Protein AF-A0A379CC32-F1 (afdb_monomer)

Radius of gyration: 10.76 Å; Cα contacts (8 Å, |Δi|>4): 57; chains: 1; bounding box: 26×30×26 Å

Mean predicted aligned error: 4.62 Å

pLDDT: mean 87.38, std 11.13, range [45.72, 94.75]

Nearest PDB structures (foldseek):
  3ucs-assembly1_A  TM=7.443E-01  e=2.296E-01  Klebsiella pneumoniae 342
  6vbw-assembly1_J  TM=8.087E-01  e=1.460E+00  Vibrio cholerae
  8flb-assembly1_SM  TM=7.321E-01  e=1.363E+00  Homo sapiens
  8fkx-assembly1_SM  TM=7.655E-01  e=1.793E+00  Homo sapiens
  6vbw-assembly1_I  TM=8.129E-01  e=2.358E+00  Vibrio cholerae

Foldseek 3Di:
DDPQADKDAPVVLCVLLVDDPVRSVVCCVVVVFAFPDVVVGIGGPVSSVVSSVVD

Secondary structure (DSSP, 8-state):
------EEEHHHHHHHH---HHHHHHHHHHTSS--SEETTEEEEHHHHHHHHHT-

Organism: NCBI:txid146806

Structure (mmCIF, N/CA/C/O backbone):
data_AF-A0A379CC32-F1
#
_entry.id   AF-A0A379CC32-F1
#
loop_
_atom_site.group_PDB
_atom_site.id
_atom_site.type_symbol
_atom_site.label_atom_id
_atom_site.label_alt_id
_atom_site.label_comp_id
_atom_site.label_asym_id
_atom_site.label_entity_id
_atom_site.label_seq_id
_atom_site.pdbx_PDB_ins_code
_atom_site.Cartn_x
_atom_site.Cartn_y
_atom_site.Cartn_z
_atom_site.occupancy
_atom_site.B_iso_or_equiv
_atom_site.auth_seq_id
_atom_site.auth_comp_id
_atom_site.auth_asym_id
_atom_site.auth_atom_id
_atom_site.pdbx_PDB_model_num
ATOM 1 N N . MET A 1 1 ? -15.884 -21.847 5.168 1.00 45.72 1 MET A N 1
ATOM 2 C CA . MET A 1 1 ? -14.778 -21.058 5.749 1.00 45.72 1 MET A CA 1
ATOM 3 C C . MET A 1 1 ? -14.746 -19.724 5.020 1.00 45.72 1 MET A C 1
ATOM 5 O O . MET A 1 1 ? -14.596 -19.748 3.808 1.00 45.72 1 MET A O 1
ATOM 9 N N . LYS A 1 2 ? -14.973 -18.591 5.691 1.00 50.50 2 LYS A N 1
ATOM 10 C CA . LYS A 1 2 ? -14.807 -17.258 5.090 1.00 50.50 2 LYS A CA 1
ATOM 11 C C . LYS A 1 2 ? -13.980 -16.423 6.054 1.00 50.50 2 LYS A C 1
ATOM 13 O O . LYS A 1 2 ? -14.494 -15.997 7.078 1.00 50.50 2 LYS A O 1
ATOM 18 N N . ASN A 1 3 ? -12.695 -16.274 5.759 1.00 49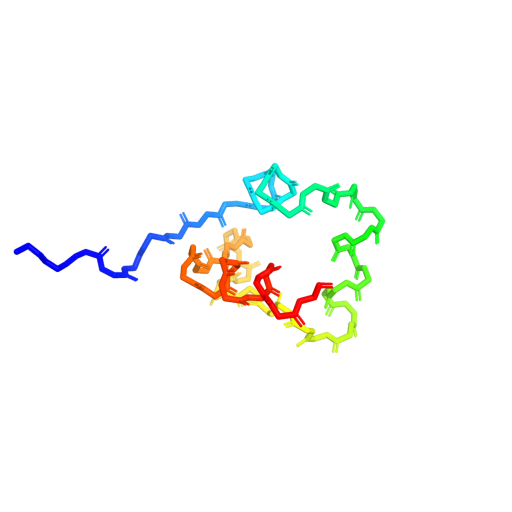.31 3 ASN A N 1
ATOM 19 C CA . ASN A 1 3 ? -11.798 -15.390 6.493 1.00 49.31 3 ASN A CA 1
ATOM 20 C C . ASN A 1 3 ? -11.234 -14.390 5.473 1.00 49.31 3 ASN A C 1
ATOM 22 O O . ASN A 1 3 ? -10.111 -14.529 5.007 1.00 49.31 3 ASN A O 1
ATOM 26 N N . GLU A 1 4 ? -12.067 -13.437 5.046 1.00 59.44 4 GLU A N 1
ATOM 27 C CA . GLU A 1 4 ? -11.743 -12.477 3.972 1.00 59.44 4 GLU A CA 1
ATOM 28 C C . GLU A 1 4 ? -11.027 -11.204 4.472 1.00 59.44 4 GLU A C 1
ATOM 30 O O . GLU A 1 4 ? -10.708 -10.325 3.683 1.00 59.44 4 GLU A O 1
ATOM 35 N N . ASN A 1 5 ? -10.697 -11.112 5.766 1.00 73.12 5 ASN A N 1
ATOM 36 C CA . ASN A 1 5 ? -10.025 -9.950 6.366 1.00 73.12 5 ASN A CA 1
ATOM 37 C C . ASN A 1 5 ? -8.572 -10.256 6.769 1.00 73.12 5 ASN A C 1
ATOM 39 O O . ASN A 1 5 ? -8.159 -9.973 7.893 1.00 73.12 5 ASN A O 1
ATOM 43 N N . VAL A 1 6 ? -7.783 -10.869 5.882 1.00 90.75 6 V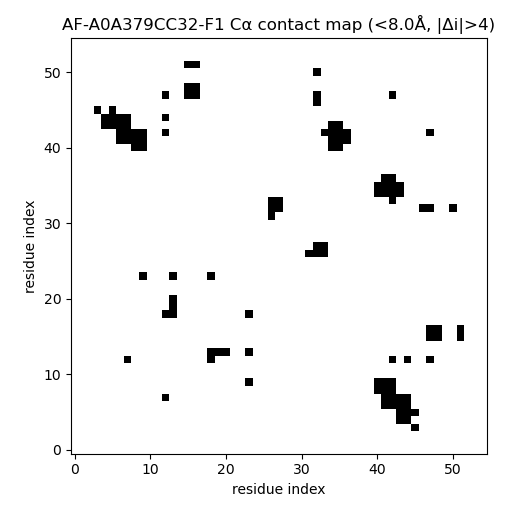AL A N 1
ATOM 44 C CA . VAL A 1 6 ? -6.345 -11.029 6.150 1.00 90.75 6 VAL A CA 1
ATOM 45 C C . VAL A 1 6 ? -5.662 -9.678 5.951 1.00 90.75 6 VAL A C 1
ATOM 47 O O . VAL A 1 6 ? -5.502 -9.217 4.821 1.00 90.75 6 VAL A O 1
ATOM 50 N N . LEU A 1 7 ? -5.277 -9.047 7.061 1.00 93.88 7 LEU A N 1
ATOM 51 C CA . LEU A 1 7 ? -4.505 -7.808 7.071 1.00 93.88 7 LEU A CA 1
ATOM 52 C C . LEU A 1 7 ? -3.009 -8.116 7.050 1.00 93.88 7 LEU A C 1
ATOM 54 O O . LEU A 1 7 ? -2.522 -8.937 7.828 1.00 93.88 7 LEU A O 1
ATOM 58 N N . ILE A 1 8 ? -2.286 -7.436 6.167 1.00 94.00 8 ILE A N 1
ATOM 59 C CA . ILE A 1 8 ? -0.853 -7.612 5.957 1.00 94.00 8 ILE A CA 1
ATOM 60 C C . ILE A 1 8 ? -0.095 -6.299 6.141 1.00 94.00 8 ILE A C 1
ATOM 62 O O . ILE A 1 8 ? -0.625 -5.212 5.918 1.00 94.00 8 ILE A O 1
ATOM 66 N N . THR A 1 9 ? 1.156 -6.391 6.579 1.00 93.88 9 THR A N 1
ATOM 67 C CA . THR A 1 9 ? 2.019 -5.232 6.845 1.00 93.88 9 THR A CA 1
ATOM 68 C C . THR A 1 9 ? 2.647 -4.686 5.564 1.00 93.88 9 THR A C 1
ATOM 70 O O . THR A 1 9 ? 2.702 -5.372 4.544 1.00 93.88 9 THR A O 1
ATOM 73 N N . ALA A 1 10 ? 3.225 -3.483 5.629 1.00 91.81 10 ALA A N 1
ATOM 74 C CA . ALA A 1 10 ? 3.949 -2.890 4.499 1.00 91.81 10 ALA A CA 1
ATOM 75 C C . ALA A 1 10 ? 5.054 -3.815 3.955 1.00 91.81 10 ALA A C 1
ATOM 77 O O . ALA A 1 10 ? 5.258 -3.898 2.748 1.00 91.81 10 ALA A O 1
ATOM 78 N N . GLN A 1 11 ? 5.741 -4.557 4.834 1.00 93.06 11 GLN A N 1
ATOM 79 C CA . GLN A 1 11 ? 6.776 -5.512 4.432 1.00 93.06 11 GLN A CA 1
ATOM 80 C C . GLN A 1 11 ? 6.203 -6.663 3.598 1.00 93.06 11 GLN A C 1
ATOM 82 O O . GLN A 1 11 ? 6.791 -7.051 2.591 1.00 93.06 11 GLN A O 1
ATOM 87 N N . GLN A 1 12 ? 5.042 -7.186 3.989 1.00 94.69 12 GLN A N 1
ATOM 88 C CA . GLN A 1 12 ? 4.352 -8.234 3.238 1.00 94.69 12 GLN A CA 1
ATOM 89 C C . GLN A 1 12 ? 3.799 -7.700 1.912 1.00 94.69 12 GLN A C 1
ATOM 91 O O . GLN A 1 12 ? 3.914 -8.378 0.895 1.00 94.69 12 GLN A O 1
ATOM 96 N N . VAL A 1 13 ? 3.272 -6.470 1.890 1.00 93.56 13 VAL A N 1
ATOM 97 C CA . VAL A 1 13 ? 2.839 -5.808 0.647 1.00 93.56 13 VAL A CA 1
ATOM 98 C C . VAL A 1 13 ? 4.007 -5.673 -0.327 1.00 93.56 13 VAL A C 1
ATOM 100 O O . VAL A 1 13 ? 3.877 -6.058 -1.488 1.00 93.56 13 VAL A O 1
ATOM 103 N N . MET A 1 14 ? 5.166 -5.197 0.136 1.00 94.25 14 MET A N 1
ATOM 104 C CA . MET A 1 14 ? 6.384 -5.102 -0.677 1.00 94.25 14 MET A CA 1
ATOM 105 C C . MET A 1 14 ? 6.835 -6.473 -1.195 1.00 94.25 14 MET A C 1
ATOM 107 O O . MET A 1 14 ? 7.154 -6.605 -2.374 1.00 94.25 14 MET A O 1
ATOM 111 N N . ALA A 1 15 ? 6.787 -7.515 -0.360 1.00 94.75 15 ALA A N 1
ATOM 112 C CA . ALA A 1 15 ? 7.125 -8.875 -0.781 1.00 94.75 15 ALA A CA 1
ATOM 113 C C . ALA A 1 15 ? 6.175 -9.415 -1.869 1.00 94.75 15 ALA A C 1
ATOM 115 O O . ALA A 1 15 ? 6.622 -10.090 -2.794 1.00 94.75 15 ALA A O 1
ATOM 116 N N . ILE A 1 16 ? 4.876 -9.104 -1.794 1.00 93.44 16 ILE A N 1
ATOM 117 C CA . ILE A 1 16 ? 3.878 -9.552 -2.779 1.00 93.44 16 ILE A CA 1
ATOM 118 C C . ILE A 1 16 ? 4.001 -8.769 -4.086 1.00 93.44 16 ILE A C 1
ATOM 120 O O . ILE A 1 16 ? 3.990 -9.363 -5.166 1.00 93.44 16 ILE A O 1
ATOM 124 N N . THR A 1 17 ? 4.088 -7.444 -3.993 1.00 91.94 17 THR A N 1
ATOM 125 C CA . THR A 1 17 ? 4.096 -6.529 -5.145 1.00 91.94 17 THR A CA 1
ATOM 126 C C . THR A 1 17 ? 5.463 -6.427 -5.820 1.00 91.94 17 THR A C 1
ATOM 128 O O . THR A 1 17 ? 5.547 -5.962 -6.951 1.00 91.94 17 THR A O 1
ATOM 131 N N . GLY A 1 18 ? 6.537 -6.856 -5.149 1.00 93.06 18 GLY A N 1
ATOM 132 C CA . GLY A 1 18 ? 7.916 -6.664 -5.604 1.00 93.06 18 GLY A CA 1
ATOM 133 C C . GLY A 1 18 ? 8.397 -5.214 -5.492 1.00 93.06 18 GLY A C 1
ATOM 134 O O . GLY A 1 18 ? 9.475 -4.880 -5.983 1.00 93.06 18 GLY A O 1
ATOM 135 N N . LEU A 1 19 ? 7.609 -4.336 -4.865 1.00 91.06 19 LEU A N 1
ATOM 136 C CA . LEU A 1 19 ? 7.964 -2.936 -4.695 1.00 91.06 19 LEU A CA 1
ATOM 137 C C . LEU A 1 19 ? 9.024 -2.774 -3.614 1.00 91.06 19 LEU A C 1
ATOM 139 O O . LEU A 1 19 ? 8.975 -3.393 -2.554 1.00 91.06 19 LEU A O 1
ATOM 143 N N . ASN A 1 20 ? 9.958 -1.864 -3.867 1.00 93.50 20 ASN A N 1
ATOM 144 C CA . ASN A 1 20 ? 10.834 -1.352 -2.825 1.00 93.50 20 ASN A CA 1
ATOM 145 C C . ASN A 1 20 ? 10.121 -0.259 -2.009 1.00 93.50 20 ASN A C 1
ATOM 147 O O . ASN A 1 20 ? 9.022 0.191 -2.343 1.00 93.50 20 ASN A O 1
ATOM 151 N N . HIS A 1 21 ? 10.781 0.220 -0.956 1.00 88.88 21 HIS A N 1
ATOM 152 C CA . HIS A 1 21 ? 10.223 1.232 -0.059 1.00 88.88 21 HIS A CA 1
ATOM 153 C C . HIS A 1 21 ? 9.803 2.528 -0.783 1.00 88.88 21 HIS A C 1
ATOM 155 O O . HIS A 1 21 ? 8.771 3.112 -0.466 1.00 88.88 21 HIS A O 1
ATOM 161 N N . ILE A 1 22 ? 10.552 2.952 -1.810 1.00 92.44 22 ILE A N 1
ATOM 162 C CA . ILE A 1 22 ? 10.218 4.138 -2.619 1.00 92.44 22 ILE A CA 1
ATOM 163 C C . ILE A 1 22 ? 8.948 3.892 -3.443 1.00 92.44 22 ILE A C 1
ATOM 165 O O . ILE A 1 22 ? 8.093 4.771 -3.539 1.00 92.44 22 ILE A O 1
ATOM 169 N N . GLY A 1 23 ? 8.819 2.705 -4.041 1.00 90.50 23 GLY A N 1
ATOM 170 C CA . GLY A 1 23 ? 7.621 2.288 -4.765 1.00 90.50 23 GLY A CA 1
ATOM 171 C C . GLY A 1 23 ? 6.392 2.280 -3.862 1.00 90.50 23 GLY A C 1
ATOM 172 O O . GLY A 1 23 ? 5.365 2.845 -4.231 1.00 90.50 23 GLY A O 1
ATOM 173 N N . MET A 1 24 ? 6.5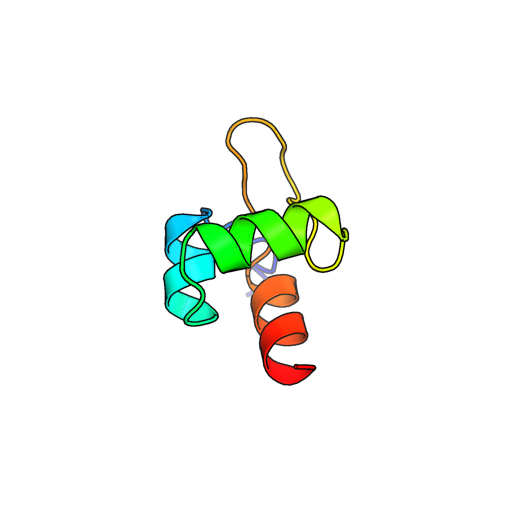32 1.743 -2.649 1.00 90.19 24 MET A N 1
ATOM 174 C CA . MET A 1 24 ? 5.462 1.728 -1.653 1.00 90.19 24 MET A CA 1
ATOM 175 C C . MET A 1 24 ? 5.020 3.146 -1.257 1.00 90.19 24 MET A C 1
ATOM 177 O O . MET A 1 24 ? 3.833 3.454 -1.301 1.00 90.19 24 MET A O 1
ATOM 181 N N . LEU A 1 25 ? 5.965 4.049 -0.966 1.00 88.88 25 LEU A N 1
ATOM 182 C CA . LEU A 1 25 ? 5.654 5.451 -0.649 1.00 88.88 25 LEU A CA 1
ATOM 183 C C . LEU A 1 25 ? 4.924 6.162 -1.795 1.00 88.88 25 LEU A C 1
ATOM 185 O O . LEU A 1 25 ? 4.007 6.943 -1.557 1.00 88.88 25 LEU A O 1
ATOM 189 N N . LYS A 1 26 ? 5.295 5.886 -3.052 1.00 90.94 26 LYS A N 1
ATOM 190 C CA . LYS A 1 26 ? 4.595 6.448 -4.216 1.00 90.94 26 LYS A CA 1
ATOM 191 C C . LYS A 1 26 ? 3.151 5.962 -4.311 1.00 90.94 26 LYS A C 1
ATOM 193 O O . LYS A 1 26 ? 2.293 6.761 -4.676 1.00 90.94 26 LYS A O 1
ATOM 198 N N . LEU A 1 27 ? 2.877 4.695 -3.996 1.00 87.31 27 LEU A N 1
ATOM 199 C CA . LEU A 1 27 ? 1.503 4.186 -3.963 1.00 87.31 27 LEU A CA 1
ATOM 200 C C . LEU A 1 27 ? 0.671 4.864 -2.882 1.00 87.31 27 LEU A C 1
ATOM 202 O O . LEU A 1 27 ? -0.467 5.239 -3.157 1.00 87.31 27 LEU A O 1
ATOM 206 N N . GLU A 1 28 ? 1.247 5.063 -1.693 1.00 86.19 28 GLU A N 1
ATOM 207 C CA . GLU A 1 28 ? 0.579 5.778 -0.605 1.00 86.19 28 GLU A CA 1
ATOM 208 C C . GLU A 1 28 ? 0.266 7.228 -0.998 1.00 86.19 28 GLU A C 1
ATOM 210 O O . GLU A 1 28 ? -0.868 7.672 -0.847 1.00 86.19 28 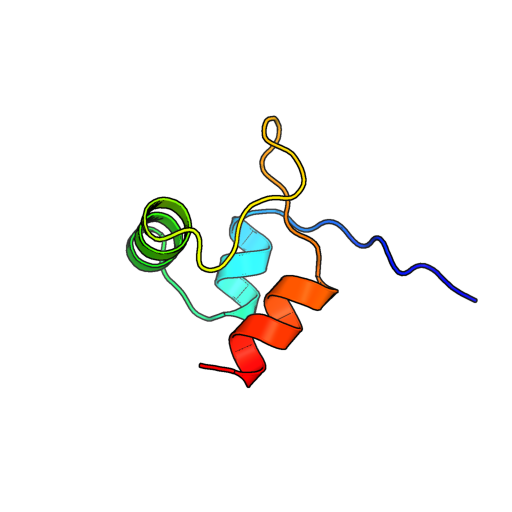GLU A O 1
ATOM 215 N N . LEU A 1 29 ? 1.240 7.950 -1.566 1.00 87.81 29 LEU A N 1
ATOM 216 C CA . LEU A 1 29 ? 1.064 9.343 -1.997 1.00 87.81 29 LEU A CA 1
ATOM 217 C C . LEU A 1 29 ? 0.020 9.498 -3.107 1.00 87.81 29 LEU A C 1
ATOM 219 O O . LEU A 1 29 ? -0.669 10.513 -3.165 1.00 87.81 29 LEU A O 1
ATOM 223 N N . LYS A 1 30 ? -0.087 8.509 -3.999 1.00 88.56 30 LYS A N 1
ATOM 224 C CA . LYS A 1 30 ? -1.078 8.505 -5.080 1.00 88.56 30 LYS A CA 1
ATOM 225 C C . LYS A 1 30 ? -2.449 7.977 -4.653 1.00 88.56 30 LYS A C 1
ATOM 227 O O . LYS A 1 30 ? -3.391 8.094 -5.430 1.00 88.56 30 LYS A O 1
ATOM 232 N N . GLY A 1 31 ? -2.559 7.368 -3.471 1.00 86.75 31 GLY A N 1
ATOM 233 C CA . GLY A 1 31 ? -3.783 6.708 -3.016 1.00 86.75 31 GLY A CA 1
ATOM 234 C C . GLY A 1 31 ? -4.178 5.481 -3.847 1.00 86.75 31 GLY A C 1
ATOM 235 O O . GLY A 1 31 ? -5.342 5.100 -3.836 1.00 86.75 31 GLY A O 1
ATOM 236 N N . GLU A 1 32 ? -3.241 4.863 -4.580 1.00 88.75 32 GLU A N 1
ATOM 237 C CA . GLU A 1 32 ? -3.540 3.702 -5.440 1.00 88.75 32 GLU A CA 1
ATOM 238 C C . GLU A 1 32 ? -3.803 2.419 -4.635 1.00 88.75 32 GLU A C 1
ATOM 240 O O . GLU A 1 32 ? -4.512 1.533 -5.105 1.00 88.75 32 GLU A O 1
ATOM 245 N N . LEU A 1 33 ? -3.225 2.320 -3.435 1.00 89.31 33 LEU A N 1
ATOM 246 C CA . LEU A 1 33 ? -3.391 1.192 -2.522 1.00 89.31 33 LEU A CA 1
ATOM 247 C C . LEU A 1 33 ? -3.421 1.714 -1.073 1.00 89.31 33 LEU A C 1
ATOM 249 O O . LEU A 1 33 ? -2.395 1.692 -0.382 1.00 89.31 33 LEU A O 1
ATOM 253 N N . PRO A 1 34 ? -4.558 2.274 -0.620 1.00 90.25 34 PRO A N 1
ATOM 254 C CA . PRO A 1 34 ? -4.667 2.852 0.713 1.00 90.25 34 PR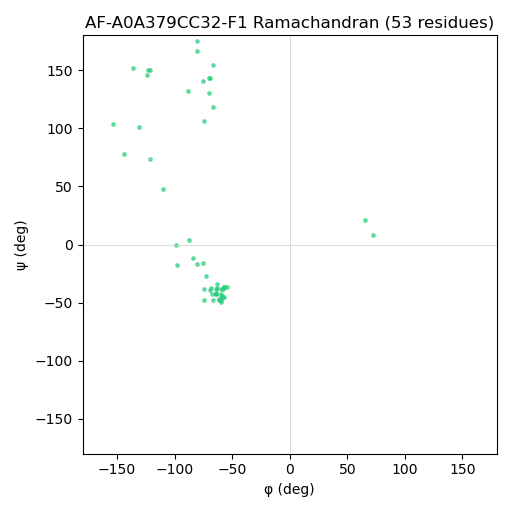O A CA 1
ATOM 255 C C . PRO A 1 34 ? -4.607 1.759 1.794 1.00 90.25 34 PRO A C 1
ATOM 257 O O . PRO A 1 34 ? -5.129 0.662 1.586 1.00 90.25 34 PRO A O 1
ATOM 260 N N . PRO A 1 35 ? -3.967 2.023 2.946 1.00 91.00 35 PRO A N 1
ATOM 261 C CA . PRO A 1 35 ? -4.009 1.100 4.071 1.00 91.00 35 PRO A CA 1
ATOM 262 C C . PRO A 1 35 ? -5.410 1.075 4.699 1.00 91.00 35 PRO A C 1
ATOM 264 O O . PRO A 1 35 ? -6.063 2.108 4.824 1.00 91.00 35 PRO A O 1
AT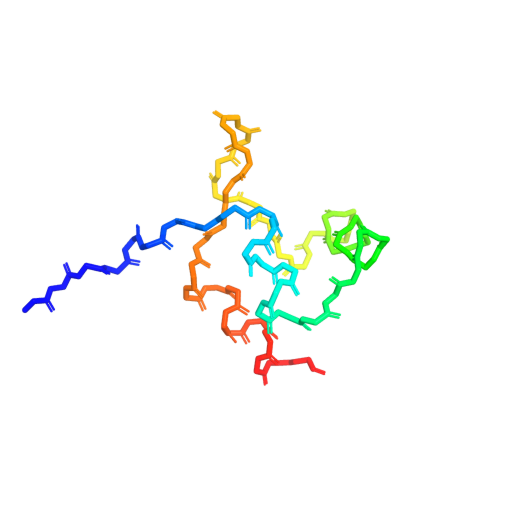OM 267 N N . GLU A 1 36 ? -5.836 -0.104 5.145 1.00 90.38 36 GLU A N 1
ATOM 268 C CA . GLU A 1 36 ? -7.083 -0.320 5.889 1.00 90.38 36 GLU A CA 1
ATOM 269 C C . GLU A 1 36 ? -7.015 0.309 7.289 1.00 90.38 36 GLU A C 1
ATOM 271 O O . GLU A 1 36 ? -7.989 0.859 7.797 1.00 90.38 36 GLU A O 1
ATOM 276 N N . THR A 1 37 ? -5.845 0.233 7.924 1.00 88.12 37 THR A N 1
ATOM 277 C CA . THR A 1 37 ? -5.582 0.784 9.258 1.00 88.12 37 THR A CA 1
ATOM 278 C C . THR A 1 37 ? -4.403 1.741 9.194 1.00 88.12 37 THR A C 1
ATOM 280 O O . THR A 1 37 ? -3.463 1.522 8.438 1.00 88.12 37 THR A O 1
ATOM 283 N N . THR A 1 38 ? -4.409 2.810 9.990 1.00 85.94 38 THR A N 1
ATOM 284 C CA . THR A 1 38 ? -3.340 3.827 9.963 1.00 85.94 38 THR A CA 1
ATOM 285 C C . THR A 1 38 ? -2.286 3.636 11.054 1.00 85.94 38 THR A C 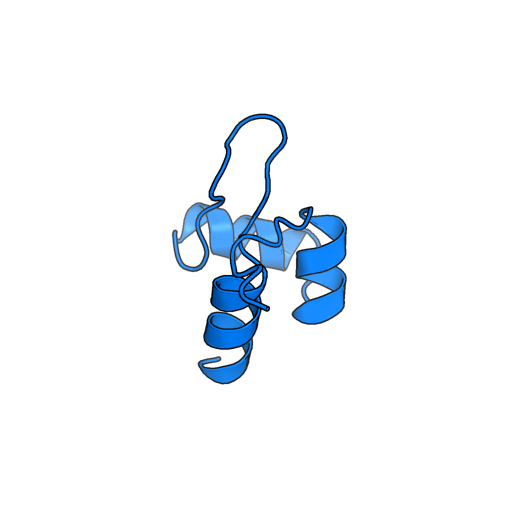1
ATOM 287 O O . THR A 1 38 ? -1.183 4.166 10.919 1.00 85.94 38 THR A O 1
ATOM 290 N N . ASN A 1 39 ? -2.575 2.857 12.105 1.00 87.75 39 ASN A N 1
ATOM 291 C CA . ASN A 1 39 ? -1.630 2.556 13.183 1.00 87.75 39 ASN A CA 1
ATOM 292 C C . ASN A 1 39 ? -1.934 1.204 13.881 1.00 87.75 39 ASN A C 1
ATOM 294 O O . ASN A 1 39 ? -2.864 1.149 14.686 1.00 87.75 39 ASN A O 1
ATOM 298 N N . PRO A 1 40 ? -1.171 0.125 13.617 1.00 84.19 40 PRO A N 1
ATOM 299 C CA . PRO A 1 40 ? -0.128 0.028 12.595 1.00 84.19 40 PRO A CA 1
ATOM 300 C C . PRO A 1 40 ? -0.725 0.101 11.183 1.00 84.19 40 PRO A C 1
ATOM 302 O O . PRO A 1 40 ? -1.886 -0.253 10.974 1.00 84.19 40 PRO A O 1
ATOM 305 N N . LYS A 1 41 ? 0.066 0.552 10.201 1.00 90.75 41 LYS A N 1
ATOM 306 C CA . LYS A 1 41 ? -0.353 0.525 8.795 1.00 90.75 41 LYS A CA 1
ATOM 307 C C . LYS A 1 41 ? -0.489 -0.911 8.298 1.00 90.75 41 LYS A C 1
ATOM 309 O O . LYS A 1 41 ? 0.503 -1.647 8.271 1.00 90.75 41 LYS A O 1
ATOM 314 N N . GLN A 1 42 ? -1.696 -1.296 7.899 1.00 94.19 42 GLN A N 1
ATOM 315 C CA . GLN A 1 42 ? -1.973 -2.613 7.331 1.00 94.19 42 GLN A CA 1
ATOM 316 C C . GLN A 1 42 ? -2.879 -2.493 6.110 1.00 94.19 42 GLN A C 1
ATOM 318 O O . GLN A 1 42 ? -3.685 -1.575 6.015 1.00 94.19 42 GLN A O 1
ATOM 323 N N . TRP A 1 43 ? -2.756 -3.442 5.189 1.00 93.94 43 TRP A N 1
ATOM 324 C CA . TRP A 1 43 ? -3.537 -3.522 3.959 1.00 93.94 43 TRP A CA 1
ATOM 325 C C . TRP A 1 43 ? -4.290 -4.838 3.91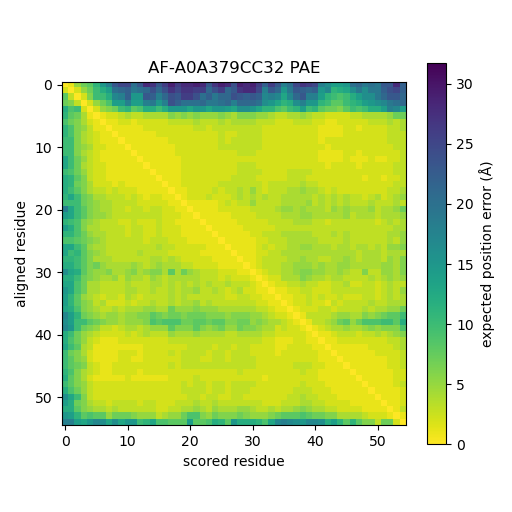2 1.00 93.94 43 TRP A C 1
ATOM 327 O O . TRP A 1 43 ? -3.808 -5.850 4.422 1.00 93.94 43 TRP A O 1
ATOM 337 N N . ARG A 1 44 ? -5.445 -4.857 3.253 1.00 93.94 44 ARG A N 1
ATOM 338 C CA . ARG A 1 44 ? -6.129 -6.112 2.949 1.00 93.94 44 ARG A CA 1
ATOM 339 C C . ARG A 1 44 ? -5.342 -6.876 1.893 1.00 93.94 44 ARG A C 1
ATOM 341 O O . ARG A 1 44 ? -4.996 -6.337 0.843 1.00 93.94 44 ARG A O 1
ATOM 348 N N . LEU A 1 45 ? -5.093 -8.157 2.154 1.00 93.44 45 LEU A N 1
ATOM 349 C CA . LEU A 1 45 ? -4.421 -9.039 1.203 1.00 93.44 45 LEU A CA 1
ATOM 350 C C . LEU A 1 45 ? -5.169 -9.109 -0.138 1.00 93.44 45 LEU A C 1
ATOM 352 O O . LEU A 1 45 ? -4.525 -9.124 -1.184 1.00 93.44 45 LEU A O 1
ATOM 356 N N . SER A 1 46 ? -6.508 -9.118 -0.113 1.00 91.75 46 SER A N 1
ATOM 357 C CA . SER A 1 46 ? -7.353 -9.113 -1.316 1.00 91.75 46 SER A CA 1
ATOM 358 C C . SER A 1 46 ? -7.062 -7.919 -2.218 1.00 91.75 46 SER A C 1
ATOM 360 O O . SER A 1 46 ? -6.892 -8.087 -3.422 1.00 91.75 46 SER A O 1
ATOM 362 N N . ASP A 1 47 ? -6.946 -6.734 -1.627 1.00 92.56 47 ASP A N 1
ATOM 363 C CA . ASP A 1 47 ? -6.796 -5.476 -2.355 1.00 92.56 47 ASP A CA 1
ATOM 364 C C . ASP A 1 47 ? -5.386 -5.362 -2.924 1.00 92.56 47 ASP A C 1
ATOM 366 O O . ASP A 1 47 ? -5.197 -4.947 -4.061 1.00 92.56 47 ASP A O 1
ATOM 370 N N . VAL A 1 48 ? -4.392 -5.821 -2.161 1.00 93.06 48 VAL A N 1
ATOM 371 C CA . VAL A 1 48 ? -2.993 -5.886 -2.600 1.00 93.06 48 VAL A CA 1
ATOM 372 C C . VAL A 1 48 ? -2.840 -6.852 -3.776 1.00 93.06 48 VAL A C 1
ATOM 374 O O . VAL A 1 48 ? -2.148 -6.539 -4.745 1.00 93.06 48 VAL A O 1
ATOM 377 N N . MET A 1 49 ? -3.500 -8.013 -3.719 1.00 92.38 49 MET A N 1
ATOM 378 C CA . MET A 1 49 ? -3.510 -8.973 -4.824 1.00 92.38 49 MET A CA 1
ATOM 379 C C . MET A 1 49 ? -4.242 -8.403 -6.042 1.00 92.38 49 MET A C 1
ATOM 381 O O . MET A 1 49 ? -3.693 -8.433 -7.141 1.00 92.38 49 MET A O 1
ATOM 385 N N . ALA A 1 50 ? -5.434 -7.829 -5.862 1.00 91.69 50 ALA A N 1
ATOM 386 C CA . ALA A 1 50 ? -6.189 -7.201 -6.944 1.00 91.69 50 ALA A CA 1
ATOM 387 C C . ALA A 1 50 ? -5.388 -6.076 -7.619 1.00 91.69 50 ALA A C 1
ATOM 389 O O . ALA A 1 50 ? -5.290 -6.043 -8.845 1.00 91.69 50 ALA A O 1
ATOM 390 N N . TRP A 1 51 ? -4.743 -5.214 -6.827 1.00 91.88 51 TRP A N 1
ATOM 391 C CA . TRP A 1 51 ? -3.876 -4.150 -7.327 1.00 91.88 51 TRP A CA 1
ATOM 392 C C . TRP A 1 51 ? -2.718 -4.718 -8.154 1.00 91.88 51 TRP A C 1
ATOM 394 O O . TRP A 1 51 ? -2.539 -4.301 -9.297 1.00 91.88 51 TRP A O 1
ATOM 404 N N . LYS A 1 52 ? -2.000 -5.727 -7.637 1.00 91.00 52 LYS A N 1
ATOM 405 C CA . LYS A 1 52 ? -0.908 -6.405 -8.360 1.00 91.00 52 LYS A CA 1
ATOM 406 C C . LYS A 1 52 ? -1.365 -7.006 -9.692 1.00 91.00 52 LYS A C 1
ATOM 408 O O . LYS A 1 52 ? -0.603 -7.001 -10.644 1.00 91.00 52 LYS A O 1
ATOM 413 N N . HIS A 1 53 ? -2.579 -7.545 -9.768 1.00 90.31 53 HIS A N 1
ATOM 414 C CA . HIS A 1 53 ? -3.119 -8.096 -11.016 1.00 90.31 53 HIS A CA 1
ATOM 415 C C . HIS A 1 53 ? -3.574 -7.018 -12.014 1.00 90.31 53 HIS A C 1
ATOM 417 O O . HIS A 1 53 ? -3.765 -7.320 -13.189 1.00 90.31 53 HIS A O 1
ATOM 423 N N . SER A 1 54 ? -3.753 -5.776 -11.559 1.00 85.06 54 SER A N 1
ATOM 424 C CA . SER A 1 54 ? -4.209 -4.639 -12.369 1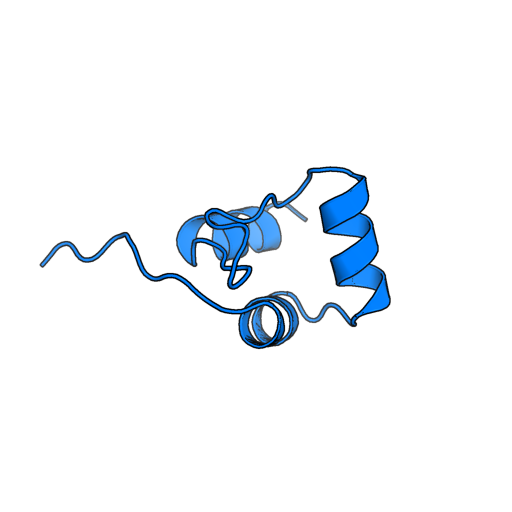.00 85.06 54 SER A CA 1
ATOM 425 C C . SER A 1 54 ? -3.084 -3.713 -12.860 1.00 85.06 54 SER A C 1
ATOM 427 O O . SER A 1 54 ? -3.373 -2.714 -13.524 1.00 85.06 54 SER A O 1
ATOM 429 N N . LYS A 1 55 ? -1.823 -4.006 -12.513 1.00 70.31 55 LYS A N 1
ATOM 430 C CA . LYS A 1 55 ? -0.636 -3.170 -12.753 1.00 70.31 55 LYS A CA 1
ATOM 431 C C . LYS A 1 55 ? 0.513 -3.996 -13.308 1.00 70.31 55 LYS A C 1
ATOM 433 O O . LYS A 1 55 ? 1.237 -3.439 -14.158 1.00 70.31 55 LYS A O 1
#

Solvent-accessible surface area (backbone atoms only — not comparable to full-atom values): 3390 Å² total; per-residue (Å²): 139,87,81,88,78,52,70,36,42,64,68,54,50,25,67,73,65,69,41,52,72,68,54,49,52,51,33,52,76,68,56,76,60,65,58,77,36,85,82,73,54,23,28,48,49,66,57,55,51,53,48,55,76,72,109

Sequence (55 aa):
MKNENVLITAQQVMAITGLNHIGMLKLELKGELPPETTNPKQWRLSDVMAWKHSK